Protein AF-A0A956W9Y2-F1 (afdb_monomer)

Solvent-accessible surface area (backbone atoms only — not comparable to full-atom values): 5943 Å² total; per-residue (Å²): 128,87,47,63,57,20,52,31,38,58,68,68,33,40,62,31,91,93,42,56,93,38,28,36,30,41,83,83,70,82,58,82,67,48,76,60,82,87,67,96,64,84,70,89,83,62,42,89,48,76,48,76,45,80,38,62,60,93,49,33,62,62,37,52,54,43,15,40,76,41,62,28,43,81,77,45,55,94,52,57,68,25,28,35,34,32,25,41,79,67,52,32,37,38,29,46,24,29,67,40,87,69,126

Foldseek 3Di:
DQQVQLCCLLAVWAQDPVGRSFKTDRPVNPDDIGGHDDDPDDDPDFAPAEEEDEDELVCLVVSVVSSVVSVKDWPDDPQPPQWTWIATPRGHIYISGYCPPVD

Secondary structure (DSSP, 8-state):
---HHHHHHHHTPEEPTTSTTTEEE-TTS-S--EE----SSPPTTS---EEEEE--HHHHHHHHHHHHHTT-EEEE-TTTTTEEEEE-TT--EEEEE-STT--

pLDDT: mean 92.89, std 8.74, range [58.03, 98.81]

Mean predicted aligned error: 3.71 Å

Sequence (103 aa):
TNVLPFWRAALDYDQRPDSPDEDLVDPRGRSTPFWFERMKEARGGGGAIHLAVWLPPEQARARVDAALAAGGHIVRDDFAPSWWTLADAAGNEVDISSIEGRI

Radius of gyration: 13.81 Å; Cα contacts (8 Å, |Δi|>4): 178; chains: 1; bounding box: 41×28×37 Å

Structure (mmCIF, N/CA/C/O backbone):
data_AF-A0A956W9Y2-F1
#
_entry.id   AF-A0A956W9Y2-F1
#
loop_
_atom_site.group_PDB
_atom_site.id
_atom_site.type_symbol
_atom_site.label_atom_id
_atom_site.label_alt_id
_atom_site.label_comp_id
_atom_site.label_asym_id
_atom_site.label_entity_id
_atom_site.label_seq_id
_atom_site.pdbx_PDB_ins_code
_atom_site.Cartn_x
_atom_site.Cartn_y
_atom_site.Cartn_z
_atom_site.occupancy
_atom_site.B_iso_or_equiv
_atom_site.auth_seq_id
_atom_site.auth_comp_id
_atom_site.auth_asym_id
_atom_site.auth_atom_id
_atom_site.pdbx_PDB_model_num
ATOM 1 N N . THR A 1 1 ? -16.284 3.342 -2.013 1.00 63.41 1 THR A N 1
ATOM 2 C CA . THR A 1 1 ? -15.643 2.009 -2.033 1.00 63.41 1 THR A CA 1
ATOM 3 C C . THR A 1 1 ? -14.679 1.906 -0.865 1.00 63.41 1 THR A C 1
ATOM 5 O O . THR A 1 1 ? -14.222 2.951 -0.424 1.00 63.41 1 THR A O 1
ATOM 8 N N . ASN A 1 2 ? -14.441 0.721 -0.290 1.00 84.38 2 ASN A N 1
ATOM 9 C CA . ASN A 1 2 ? -13.490 0.572 0.823 1.00 84.38 2 ASN A CA 1
ATOM 10 C C . ASN A 1 2 ? -12.051 0.524 0.276 1.00 84.38 2 ASN A C 1
ATOM 12 O O . ASN A 1 2 ? -11.773 -0.328 -0.561 1.00 84.38 2 ASN A O 1
ATOM 16 N N . VAL A 1 3 ? -11.175 1.430 0.722 1.00 93.06 3 VAL A N 1
ATOM 17 C CA . VAL A 1 3 ? -9.765 1.523 0.282 1.00 93.06 3 VAL A CA 1
ATOM 18 C C . VAL A 1 3 ? -8.781 0.940 1.301 1.00 93.06 3 VAL A C 1
ATOM 20 O O . VAL A 1 3 ? -7.627 0.685 0.973 1.00 93.06 3 VAL A O 1
ATOM 23 N N . LEU A 1 4 ? -9.224 0.693 2.536 1.00 95.62 4 LEU A N 1
ATOM 24 C CA . LEU A 1 4 ? -8.348 0.311 3.642 1.00 95.62 4 LEU A CA 1
ATOM 25 C C . LEU A 1 4 ? -7.632 -1.041 3.430 1.00 95.62 4 LEU A C 1
ATOM 27 O O . LEU A 1 4 ? -6.431 -1.104 3.695 1.00 95.62 4 LEU A O 1
ATOM 31 N N . PRO A 1 5 ? -8.272 -2.105 2.890 1.00 97.31 5 PRO A N 1
ATOM 32 C CA . PRO A 1 5 ? -7.581 -3.366 2.609 1.00 97.31 5 PRO A CA 1
ATOM 33 C C . PRO A 1 5 ? -6.408 -3.216 1.635 1.00 97.31 5 PRO A C 1
ATOM 35 O O . PRO A 1 5 ? -5.374 -3.853 1.835 1.00 97.31 5 PRO A O 1
ATOM 38 N N . PHE A 1 6 ? -6.558 -2.360 0.618 1.00 97.75 6 PHE A N 1
ATOM 39 C CA . PHE A 1 6 ? -5.507 -2.065 -0.356 1.00 97.75 6 PHE A CA 1
ATOM 40 C C . PHE A 1 6 ? -4.297 -1.427 0.323 1.00 97.75 6 PHE A C 1
ATOM 42 O O . PHE A 1 6 ? -3.183 -1.931 0.193 1.00 97.75 6 PHE A O 1
ATOM 49 N N . TRP A 1 7 ? -4.517 -0.371 1.110 1.00 97.56 7 TRP A N 1
ATOM 50 C CA . TRP A 1 7 ? -3.436 0.327 1.806 1.00 97.56 7 TRP A CA 1
ATOM 51 C C . TRP A 1 7 ? -2.765 -0.540 2.868 1.00 97.56 7 TRP A C 1
ATOM 53 O O . TRP A 1 7 ? -1.543 -0.506 3.002 1.00 97.56 7 TRP A O 1
ATOM 63 N N . ARG A 1 8 ? -3.534 -1.391 3.555 1.00 98.06 8 ARG A N 1
ATOM 64 C CA . ARG A 1 8 ? -3.000 -2.387 4.489 1.00 98.06 8 ARG A CA 1
ATOM 65 C C . ARG A 1 8 ? -2.026 -3.329 3.785 1.00 98.06 8 ARG A C 1
ATOM 67 O O . ARG A 1 8 ? -0.906 -3.521 4.250 1.00 98.06 8 ARG A O 1
ATOM 74 N N . ALA A 1 9 ? -2.447 -3.876 2.644 1.00 98.44 9 ALA A N 1
ATOM 75 C CA . ALA A 1 9 ? -1.632 -4.782 1.849 1.00 98.44 9 ALA A CA 1
ATOM 76 C C . ALA A 1 9 ? -0.397 -4.082 1.265 1.00 98.44 9 ALA A C 1
ATOM 78 O O . ALA A 1 9 ? 0.695 -4.626 1.372 1.00 98.44 9 ALA A O 1
ATOM 79 N N . ALA A 1 10 ? -0.541 -2.879 0.699 1.00 98.06 10 ALA A N 1
ATOM 80 C CA . ALA A 1 10 ? 0.555 -2.136 0.075 1.00 98.06 10 ALA A CA 1
ATOM 81 C C . ALA A 1 10 ? 1.629 -1.691 1.085 1.00 98.06 10 ALA A C 1
ATOM 83 O O . ALA A 1 10 ? 2.828 -1.793 0.805 1.00 98.06 10 ALA A O 1
ATOM 84 N N . LEU A 1 11 ? 1.217 -1.241 2.274 1.00 97.88 11 LEU A N 1
ATOM 85 C CA . LEU A 1 11 ? 2.126 -0.738 3.306 1.00 97.88 11 LEU A CA 1
ATOM 86 C C . LEU A 1 11 ? 2.688 -1.839 4.222 1.00 97.88 11 LEU A C 1
ATOM 88 O O . LEU A 1 11 ? 3.733 -1.615 4.828 1.00 97.88 11 LEU A O 1
ATOM 92 N N . ASP A 1 12 ? 2.061 -3.023 4.285 1.00 97.62 12 ASP A N 1
ATOM 93 C CA . ASP A 1 12 ? 2.317 -4.049 5.320 1.00 97.62 12 ASP A CA 1
ATOM 94 C C . ASP A 1 12 ? 2.080 -3.495 6.736 1.00 97.62 12 ASP A C 1
ATOM 96 O O . ASP A 1 12 ? 2.911 -3.623 7.638 1.00 97.62 12 ASP A O 1
ATOM 100 N N . TYR A 1 13 ? 0.963 -2.776 6.883 1.00 98.12 13 TYR A N 1
ATOM 101 C CA . TYR A 1 13 ? 0.531 -2.156 8.137 1.00 98.12 13 TYR A CA 1
ATOM 102 C C . TYR A 1 13 ? -0.587 -2.967 8.784 1.00 98.12 13 TYR A C 1
ATOM 104 O O . TYR A 1 13 ? -1.298 -3.707 8.107 1.00 98.12 13 TYR A O 1
ATOM 112 N N . ASP A 1 14 ? -0.782 -2.767 10.083 1.00 97.94 14 ASP A N 1
ATOM 113 C CA . ASP A 1 14 ? -1.889 -3.343 10.837 1.00 97.94 14 ASP A CA 1
ATOM 114 C C . ASP A 1 14 ? -3.008 -2.323 11.032 1.00 97.94 14 ASP A C 1
ATOM 116 O O . ASP A 1 14 ? -2.788 -1.113 11.027 1.00 97.94 14 ASP A O 1
ATOM 120 N N . GLN A 1 15 ? -4.226 -2.820 11.234 1.00 97.44 15 GLN A N 1
ATOM 121 C CA . GLN A 1 15 ? -5.337 -1.982 11.676 1.00 97.44 15 GLN A CA 1
ATOM 122 C C . GLN A 1 15 ? -5.093 -1.525 13.111 1.00 97.44 15 GLN A C 1
ATOM 124 O O . GLN A 1 15 ? -4.715 -2.323 13.974 1.00 97.44 15 GLN A O 1
ATOM 129 N N . ARG A 1 16 ? -5.337 -0.245 13.385 1.00 96.50 16 ARG A N 1
ATOM 130 C CA . ARG A 1 16 ? -5.230 0.275 14.746 1.00 96.50 16 ARG A CA 1
ATOM 131 C C . ARG A 1 16 ? -6.349 -0.317 15.626 1.00 96.50 16 ARG A C 1
ATOM 133 O O . ARG A 1 16 ? -7.506 -0.247 15.223 1.00 96.50 16 ARG A O 1
ATOM 140 N N . PRO A 1 17 ? -6.066 -0.867 16.824 1.00 94.81 17 PRO A N 1
ATOM 141 C CA . PRO A 1 17 ? -7.093 -1.528 17.638 1.00 94.81 17 PRO A CA 1
ATOM 142 C C .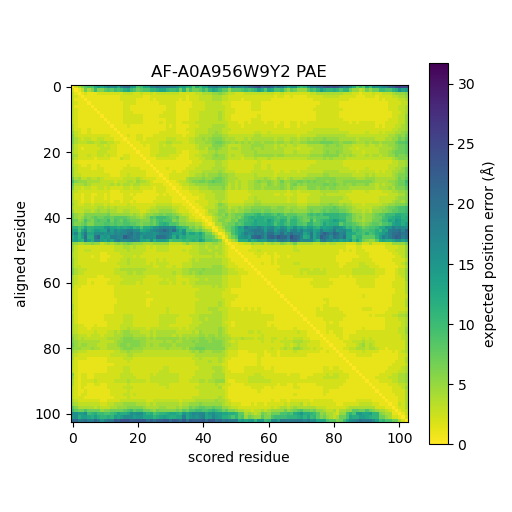 PRO A 1 17 ? -8.282 -0.651 18.063 1.00 94.81 17 PRO A C 1
ATOM 144 O O . PRO A 1 17 ? -9.387 -1.165 18.205 1.00 94.81 17 PRO A O 1
ATOM 147 N N . ASP A 1 18 ? -8.070 0.646 18.286 1.00 95.94 18 ASP A N 1
ATOM 148 C CA . ASP A 1 18 ? -9.095 1.605 18.723 1.00 95.94 18 ASP A CA 1
ATOM 149 C C . ASP A 1 18 ? -9.874 2.260 17.571 1.00 95.94 18 ASP A C 1
ATOM 151 O O . ASP A 1 18 ? -10.927 2.849 17.811 1.00 95.94 18 ASP A O 1
ATOM 155 N N . SER A 1 19 ? -9.419 2.105 16.326 1.00 95.38 19 SER A N 1
ATOM 156 C CA . SER A 1 19 ? -10.108 2.594 15.121 1.00 95.38 19 SER A CA 1
ATOM 157 C C . SER A 1 19 ? -9.827 1.702 13.900 1.00 95.38 19 SER A C 1
ATOM 159 O O . SER A 1 19 ? -9.328 2.155 12.865 1.00 95.38 19 SER A O 1
ATOM 161 N N . PRO A 1 20 ? -10.159 0.400 13.978 1.00 94.69 20 PRO A N 1
ATOM 162 C CA . PRO A 1 20 ? -9.708 -0.585 12.996 1.00 94.69 20 PRO A CA 1
ATOM 163 C C . PRO A 1 20 ? -10.275 -0.350 11.593 1.00 94.69 20 PRO A C 1
ATOM 165 O O . PRO A 1 20 ? -9.676 -0.776 10.608 1.00 94.69 20 PRO A O 1
ATOM 168 N N . ASP A 1 21 ? -11.411 0.335 11.485 1.00 93.69 21 ASP A N 1
ATOM 169 C CA . ASP A 1 21 ? -12.079 0.608 10.212 1.00 93.69 21 ASP A CA 1
ATOM 170 C C . ASP A 1 21 ? -11.557 1.865 9.497 1.00 93.69 21 ASP A C 1
ATOM 172 O O . ASP A 1 21 ? -11.973 2.138 8.369 1.00 93.69 21 ASP A O 1
ATOM 176 N N . GLU A 1 22 ? -10.651 2.622 10.125 1.00 94.62 22 GLU A N 1
ATOM 177 C CA . GLU A 1 22 ? -10.204 3.928 9.623 1.00 94.62 22 GLU A CA 1
ATOM 178 C C . GLU A 1 22 ? -8.690 4.143 9.706 1.00 94.62 22 GLU A C 1
ATOM 180 O O . GLU A 1 22 ? -8.160 4.945 8.941 1.00 94.62 22 GLU A O 1
ATOM 185 N N . ASP A 1 23 ? -7.976 3.432 10.582 1.00 96.44 23 ASP A N 1
ATOM 186 C CA . ASP A 1 23 ? -6.554 3.659 10.837 1.00 96.44 23 ASP A CA 1
ATOM 187 C C . ASP A 1 23 ? -5.675 2.451 10.511 1.00 96.44 23 ASP A C 1
ATOM 189 O O . ASP A 1 23 ? -5.951 1.311 10.898 1.00 96.44 23 ASP A O 1
ATOM 193 N N . LEU A 1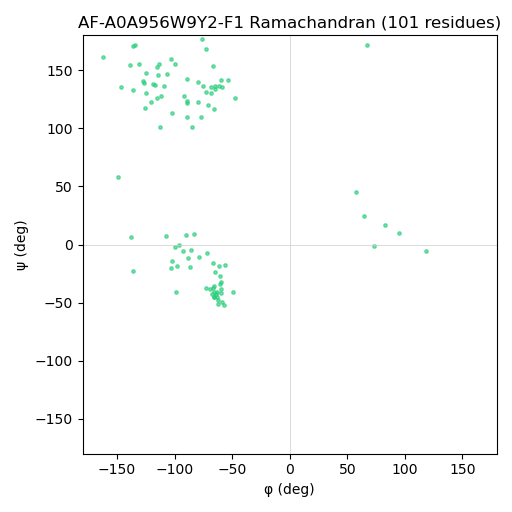 24 ? -4.532 2.748 9.893 1.00 97.88 24 LEU A N 1
ATOM 194 C CA . LEU A 1 24 ? -3.420 1.830 9.691 1.00 97.88 24 LEU A CA 1
ATOM 195 C C . LEU A 1 24 ? -2.173 2.319 10.428 1.00 97.88 24 LEU A C 1
ATOM 197 O O . LEU A 1 24 ? -1.810 3.496 10.370 1.00 97.88 24 LEU A O 1
ATOM 201 N N . VAL A 1 25 ? -1.479 1.395 11.084 1.00 98.25 25 VAL A N 1
ATOM 202 C CA . VAL A 1 25 ? -0.250 1.648 11.841 1.00 98.25 25 VAL A CA 1
ATOM 203 C C . VAL A 1 25 ? 0.858 0.705 11.387 1.00 98.25 25 VAL A C 1
ATOM 205 O O . VAL A 1 25 ? 0.614 -0.476 11.152 1.00 98.25 25 VAL A O 1
ATOM 208 N N . ASP A 1 26 ? 2.092 1.207 11.288 1.00 97.19 26 ASP A N 1
ATOM 209 C CA . ASP A 1 26 ? 3.250 0.332 11.089 1.00 97.19 26 ASP A CA 1
ATOM 210 C C . ASP A 1 26 ? 3.416 -0.544 12.341 1.00 97.19 26 ASP A C 1
ATOM 212 O O . ASP A 1 26 ? 3.718 0.002 13.411 1.00 97.19 26 ASP A O 1
ATOM 216 N N . PRO A 1 27 ? 3.292 -1.881 12.246 1.00 96.62 27 PRO A N 1
ATOM 217 C CA . PRO A 1 27 ? 3.455 -2.767 13.400 1.00 96.62 27 PRO A CA 1
ATOM 218 C C . PRO A 1 27 ? 4.853 -2.691 14.022 1.00 96.62 27 PRO A C 1
ATOM 220 O O . PRO A 1 27 ? 5.060 -3.095 15.164 1.00 96.62 27 PRO A O 1
ATOM 223 N N . ARG A 1 28 ? 5.834 -2.165 13.279 1.00 95.81 28 ARG A N 1
ATOM 224 C CA . ARG A 1 28 ? 7.219 -1.993 13.732 1.00 95.81 28 ARG A CA 1
ATOM 225 C C . ARG A 1 28 ? 7.460 -0.610 14.346 1.00 95.81 28 ARG A C 1
ATOM 227 O O . ARG A 1 28 ? 8.557 -0.366 14.840 1.00 95.81 28 ARG A O 1
ATOM 234 N N . GLY A 1 29 ? 6.475 0.291 14.299 1.00 94.44 29 GLY A N 1
ATOM 235 C CA . GLY A 1 29 ? 6.541 1.635 14.878 1.00 94.44 29 GLY A CA 1
ATOM 236 C C . GLY A 1 29 ? 7.592 2.554 14.247 1.00 94.44 29 GLY A C 1
ATOM 237 O O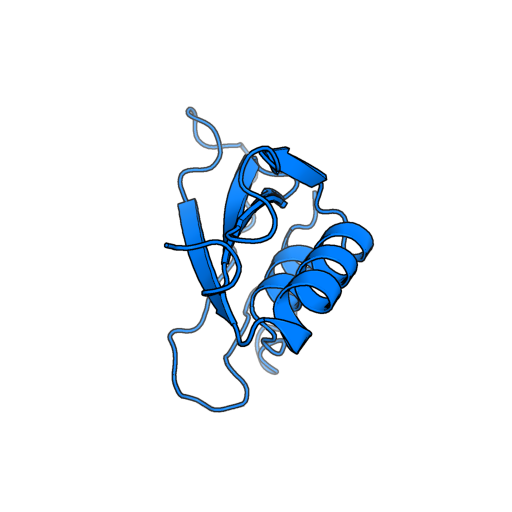 . GLY A 1 29 ? 8.083 3.456 14.921 1.00 94.44 29 GLY A O 1
ATOM 238 N N . ARG A 1 30 ? 7.988 2.319 12.987 1.00 92.94 30 ARG A N 1
ATOM 239 C CA . ARG A 1 30 ? 9.077 3.067 12.329 1.00 92.94 30 ARG A CA 1
ATOM 240 C C . ARG A 1 30 ? 8.582 4.196 11.438 1.00 92.94 30 ARG A C 1
ATOM 242 O O . ARG A 1 30 ? 9.370 5.064 11.073 1.00 92.94 30 ARG A O 1
ATOM 249 N N . SER A 1 31 ? 7.316 4.162 11.045 1.00 92.75 31 SER A N 1
ATOM 250 C CA . SER A 1 31 ? 6.753 5.093 10.074 1.00 92.75 31 SER A CA 1
ATOM 251 C C . SER A 1 31 ? 5.397 5.639 10.526 1.00 92.75 31 SER A C 1
ATOM 253 O O . SER A 1 31 ? 4.863 5.253 11.568 1.00 92.75 31 SER A O 1
ATOM 255 N N . THR A 1 32 ? 4.892 6.620 9.787 1.00 93.62 32 THR A N 1
ATOM 256 C CA . THR A 1 32 ? 3.728 7.423 10.165 1.00 93.62 32 THR A CA 1
ATOM 257 C C . THR A 1 32 ? 2.433 6.629 9.971 1.00 93.62 32 THR A C 1
ATOM 259 O O . THR A 1 32 ? 2.279 5.977 8.940 1.00 93.62 32 THR A O 1
ATOM 262 N N . PRO A 1 33 ? 1.483 6.683 10.922 1.00 95.81 33 PRO A N 1
ATOM 263 C CA . PRO A 1 33 ? 0.170 6.075 10.739 1.00 95.81 33 PRO A CA 1
ATOM 264 C C . PRO A 1 33 ? -0.642 6.782 9.648 1.00 95.81 33 PRO A C 1
ATOM 266 O O . PRO A 1 33 ? -0.472 7.978 9.409 1.00 95.81 33 PRO A O 1
ATOM 269 N N . PHE A 1 34 ? -1.564 6.047 9.033 1.00 95.75 34 PHE A N 1
ATOM 270 C CA . PHE A 1 34 ? -2.490 6.558 8.025 1.00 95.75 34 PHE A CA 1
ATOM 271 C C . PHE A 1 34 ? -3.921 6.471 8.543 1.00 95.75 34 PHE A C 1
ATOM 273 O O . PHE A 1 34 ? -4.363 5.388 8.914 1.00 95.75 34 PHE A O 1
ATOM 280 N N . TRP A 1 35 ? -4.639 7.593 8.525 1.00 94.75 35 TRP A N 1
ATOM 281 C CA . TRP A 1 35 ? -6.074 7.655 8.808 1.00 94.75 35 TRP A CA 1
ATOM 282 C C . TRP A 1 35 ? -6.846 7.952 7.521 1.00 94.75 35 TRP A C 1
ATOM 284 O O . TRP A 1 35 ? -6.448 8.815 6.733 1.00 94.75 35 TRP A O 1
ATOM 294 N N . PHE A 1 36 ? -7.946 7.236 7.310 1.00 92.31 36 PHE A N 1
ATOM 295 C CA . PHE A 1 36 ? -8.754 7.296 6.098 1.00 92.31 36 PHE A CA 1
ATOM 296 C C . PHE A 1 36 ? -10.126 7.895 6.400 1.00 92.31 36 PHE A C 1
ATOM 298 O O . PHE A 1 36 ? -11.039 7.219 6.869 1.00 92.31 36 PHE A O 1
ATOM 305 N N . GLU A 1 37 ? -10.296 9.172 6.062 1.00 89.38 37 GLU A N 1
ATOM 306 C CA . GLU A 1 37 ? -11.572 9.867 6.223 1.00 89.38 37 GLU A CA 1
ATOM 307 C C . GLU A 1 37 ? -12.608 9.368 5.202 1.00 89.38 37 GLU A C 1
ATOM 309 O O . GLU A 1 37 ? -12.447 9.517 3.984 1.00 89.38 37 GLU A O 1
ATOM 314 N N . ARG A 1 38 ? -13.736 8.830 5.684 1.00 87.12 38 ARG A N 1
ATOM 315 C CA . ARG A 1 38 ? -14.867 8.516 4.807 1.00 87.12 38 ARG A CA 1
ATOM 316 C C . ARG A 1 38 ? -15.635 9.781 4.433 1.00 87.12 38 ARG A C 1
ATOM 318 O O . ARG A 1 38 ? -16.403 10.324 5.223 1.00 87.12 38 ARG A O 1
ATOM 325 N N . MET A 1 39 ? -15.521 10.181 3.173 1.00 85.31 39 MET A N 1
ATOM 326 C CA . MET A 1 39 ? -16.248 11.333 2.643 1.00 85.31 39 MET A CA 1
ATOM 327 C C . MET A 1 39 ? -17.623 10.946 2.074 1.00 85.31 39 MET A C 1
ATOM 329 O O . MET A 1 39 ? -17.774 9.902 1.435 1.00 85.31 39 MET A O 1
ATOM 333 N N . LYS A 1 40 ? -18.634 11.804 2.282 1.00 83.69 40 LYS A N 1
ATOM 334 C CA . LYS A 1 40 ? -19.958 11.668 1.637 1.00 83.69 40 LYS A CA 1
ATOM 335 C C . LYS A 1 40 ? -19.913 12.023 0.151 1.00 83.69 40 LYS A C 1
ATOM 337 O O . LYS A 1 40 ? -20.575 11.374 -0.651 1.00 83.69 40 LYS A O 1
ATOM 342 N N . GLU A 1 41 ? -19.120 13.030 -0.194 1.00 82.69 41 GLU A N 1
ATOM 343 C CA . GLU A 1 41 ? -18.895 13.501 -1.558 1.00 82.69 41 GLU A CA 1
ATOM 344 C C . GLU A 1 41 ? -17.391 13.526 -1.819 1.00 82.69 41 GLU A C 1
ATOM 346 O O . GLU A 1 41 ? -16.613 13.914 -0.943 1.00 82.69 41 GLU A O 1
ATOM 351 N N . ALA A 1 42 ? -16.970 13.097 -3.008 1.00 75.62 42 ALA A N 1
ATOM 352 C CA . ALA A 1 42 ? -15.569 13.195 -3.393 1.00 75.62 42 ALA A CA 1
ATOM 353 C C . ALA A 1 42 ? -15.164 14.673 -3.492 1.00 75.62 42 ALA A C 1
ATOM 355 O O . ALA A 1 42 ? -15.888 15.480 -4.081 1.00 75.62 42 ALA A O 1
ATOM 356 N N . ARG A 1 43 ? -13.987 15.034 -2.962 1.00 75.00 43 ARG A N 1
ATOM 357 C CA . ARG A 1 43 ? -13.375 16.327 -3.297 1.00 75.00 43 ARG A CA 1
ATOM 358 C C . ARG A 1 43 ? -13.099 16.345 -4.804 1.00 75.00 43 ARG A C 1
ATOM 360 O O . ARG A 1 43 ? -12.637 15.352 -5.366 1.00 75.00 43 ARG A O 1
ATOM 367 N N . GLY A 1 44 ? -13.403 17.460 -5.465 1.00 73.50 44 GLY A N 1
ATOM 368 C CA . GLY A 1 44 ? -13.066 17.628 -6.878 1.00 73.50 44 GLY A CA 1
ATOM 369 C C . GLY A 1 44 ? -11.553 17.497 -7.086 1.00 73.50 44 GLY A C 1
ATOM 370 O O . GLY A 1 44 ? -10.790 18.067 -6.310 1.00 73.50 44 GLY A O 1
ATOM 371 N N . GLY A 1 45 ? -11.133 16.751 -8.114 1.00 68.81 45 GLY A N 1
ATOM 372 C CA . GLY A 1 45 ? -9.716 16.580 -8.469 1.00 68.81 45 GLY A CA 1
ATOM 373 C C . GLY A 1 45 ? -9.160 15.152 -8.416 1.00 68.81 45 GLY A C 1
ATOM 374 O O . GLY A 1 45 ? -8.035 14.968 -8.859 1.00 68.81 45 GLY A O 1
ATOM 375 N N . GLY A 1 46 ? -9.924 14.148 -7.958 1.00 63.03 46 GLY A N 1
ATOM 376 C CA . GLY A 1 46 ? -9.427 12.762 -7.856 1.00 63.03 46 GLY A CA 1
ATOM 377 C C . GLY A 1 46 ? -8.322 12.592 -6.798 1.00 63.03 46 GLY A C 1
ATOM 378 O O . GLY A 1 46 ? -7.891 13.574 -6.199 1.00 63.03 46 GLY A O 1
ATOM 379 N N . GLY A 1 47 ? -7.920 11.349 -6.505 1.00 62.62 47 GLY A N 1
ATOM 380 C CA . GLY A 1 47 ? -6.953 11.015 -5.449 1.00 62.62 47 GLY A CA 1
ATOM 381 C C . GLY A 1 47 ? -5.685 11.878 -5.480 1.00 62.62 47 GLY A C 1
ATOM 382 O O . GLY A 1 47 ? -5.023 11.996 -6.504 1.00 62.62 47 GLY A O 1
ATOM 383 N N . ALA A 1 48 ? -5.360 12.514 -4.352 1.00 75.19 48 ALA A N 1
ATOM 384 C CA . ALA A 1 48 ? -4.277 13.502 -4.263 1.00 75.19 48 ALA A CA 1
ATOM 385 C C . ALA A 1 48 ? -2.951 12.911 -3.760 1.00 75.19 48 ALA A C 1
ATOM 387 O O . ALA A 1 48 ? -1.976 13.641 -3.577 1.00 75.19 48 ALA A O 1
ATOM 388 N N . ILE A 1 49 ? -2.925 11.610 -3.468 1.00 88.50 49 ILE A N 1
ATOM 389 C CA . ILE A 1 49 ? -1.803 10.961 -2.799 1.00 88.50 49 ILE A CA 1
ATOM 390 C C . ILE A 1 49 ? -1.121 10.006 -3.773 1.00 88.50 49 ILE A C 1
ATOM 392 O O . ILE A 1 49 ? -1.765 9.128 -4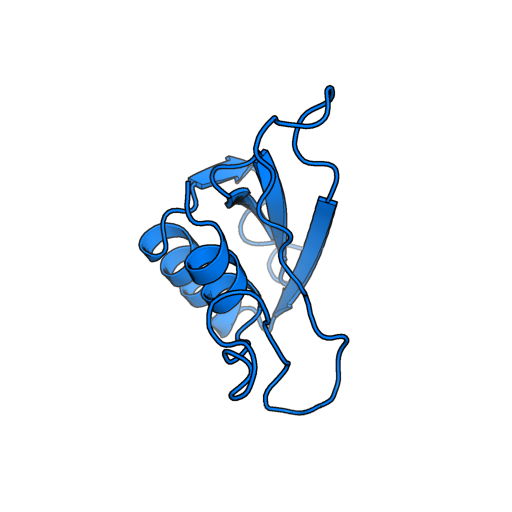.340 1.00 88.50 49 ILE A O 1
ATOM 396 N N . HIS A 1 50 ? 0.195 10.173 -3.901 1.00 94.62 50 HIS A N 1
ATOM 397 C CA . HIS A 1 50 ? 1.109 9.223 -4.527 1.00 94.62 50 HIS A CA 1
ATOM 398 C C . HIS A 1 50 ? 2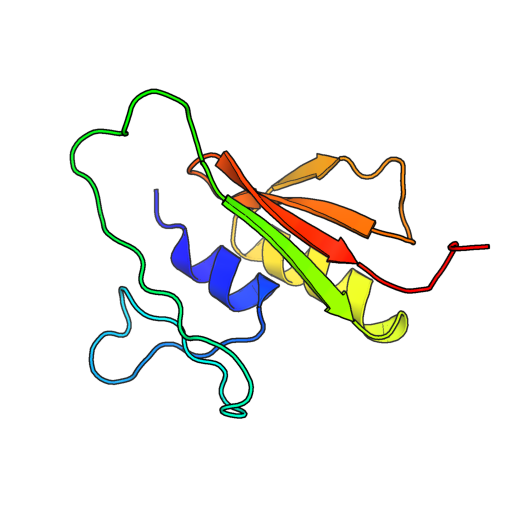.218 8.909 -3.523 1.00 94.62 50 HIS A C 1
ATOM 400 O O . HIS A 1 50 ? 2.967 9.805 -3.128 1.00 94.62 50 HIS A O 1
ATOM 406 N N . LEU A 1 51 ? 2.326 7.650 -3.097 1.00 95.44 51 LEU A N 1
ATOM 407 C CA . LEU A 1 51 ? 3.397 7.178 -2.207 1.00 95.44 51 LEU A CA 1
ATOM 408 C C . LEU A 1 51 ? 4.310 6.186 -2.919 1.00 95.44 51 LEU A C 1
A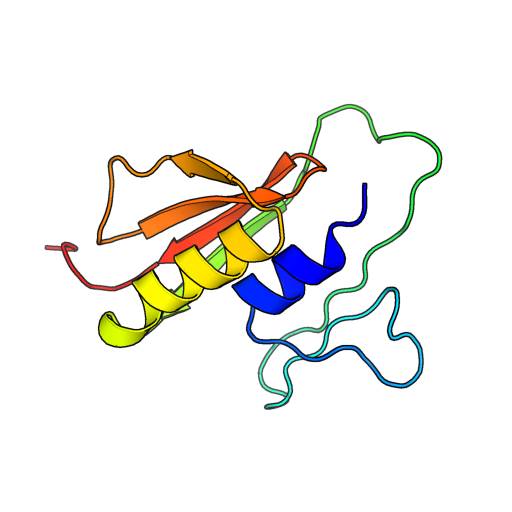TOM 410 O O . LEU A 1 51 ? 3.880 5.507 -3.838 1.00 95.44 51 LEU A O 1
ATOM 414 N N . ALA A 1 52 ? 5.553 6.049 -2.467 1.00 96.75 52 ALA A N 1
ATOM 415 C CA . ALA A 1 52 ? 6.450 4.997 -2.937 1.00 96.75 52 ALA A CA 1
ATOM 416 C C . ALA A 1 52 ? 6.893 4.122 -1.761 1.00 96.75 52 ALA A C 1
ATOM 418 O O . ALA A 1 52 ? 7.478 4.612 -0.794 1.00 96.75 52 ALA A O 1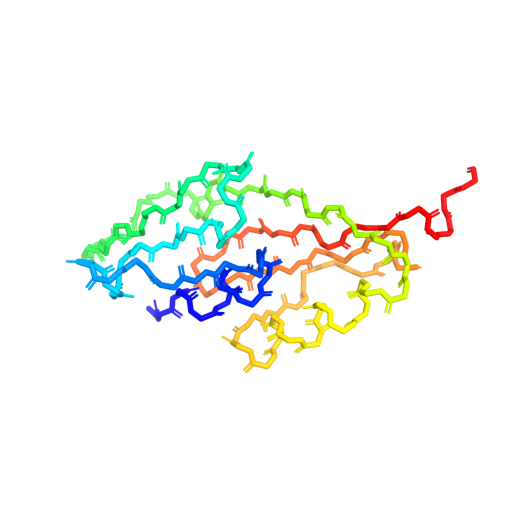
ATOM 419 N N . VAL A 1 53 ? 6.629 2.821 -1.860 1.00 96.94 53 VAL A N 1
ATOM 420 C CA . VAL A 1 53 ? 7.046 1.800 -0.897 1.00 96.94 53 VAL A CA 1
ATOM 421 C C . VAL A 1 53 ? 8.250 1.071 -1.469 1.00 96.94 53 VAL A C 1
ATOM 423 O O . VAL A 1 53 ? 8.150 0.362 -2.469 1.00 96.94 53 VAL A O 1
ATOM 426 N N . TRP A 1 54 ? 9.397 1.246 -0.823 1.00 96.12 54 TRP A N 1
ATOM 427 C CA . TRP A 1 54 ? 10.641 0.602 -1.223 1.00 96.12 54 TRP A CA 1
ATOM 428 C C . TRP A 1 54 ? 10.831 -0.728 -0.511 1.00 96.12 54 TRP A C 1
ATOM 430 O O . TRP A 1 54 ? 10.779 -0.799 0.718 1.00 96.12 54 TRP A O 1
ATOM 440 N N . LEU A 1 55 ? 11.079 -1.772 -1.296 1.00 96.44 55 LEU A N 1
ATOM 441 C CA . LEU A 1 55 ? 11.226 -3.138 -0.818 1.00 96.44 55 LEU A CA 1
ATOM 442 C C . LEU A 1 55 ? 12.492 -3.793 -1.379 1.00 96.44 55 LEU A C 1
ATOM 444 O O . LEU A 1 55 ? 12.955 -3.432 -2.467 1.00 96.44 55 LEU A O 1
ATOM 448 N N . PRO A 1 56 ? 13.030 -4.801 -0.673 1.00 96.56 56 PRO A N 1
ATOM 449 C CA . PRO A 1 56 ? 13.932 -5.767 -1.282 1.00 96.56 56 PRO A CA 1
ATOM 450 C C . PRO A 1 56 ? 13.289 -6.404 -2.533 1.00 96.56 56 PRO A C 1
ATOM 452 O O . PRO A 1 56 ? 12.079 -6.671 -2.505 1.00 96.56 56 PRO A O 1
ATOM 455 N N . PRO A 1 57 ? 14.051 -6.653 -3.619 1.00 95.81 57 PRO A N 1
ATOM 456 C CA . PRO A 1 57 ? 13.520 -7.215 -4.867 1.00 95.81 57 PRO A CA 1
ATOM 457 C C . PRO A 1 57 ? 12.655 -8.465 -4.675 1.00 95.81 57 PRO A C 1
ATOM 459 O O . PRO A 1 57 ? 11.574 -8.574 -5.250 1.00 95.81 57 PRO A O 1
ATOM 462 N N . GLU A 1 58 ? 13.064 -9.3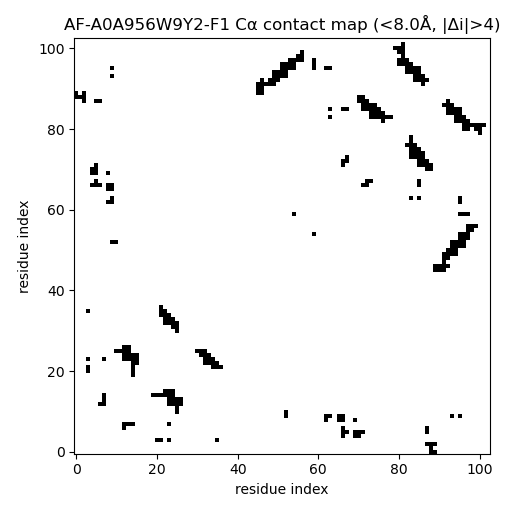66 -3.780 1.00 96.06 58 GLU A N 1
ATOM 463 C CA . GLU A 1 58 ? 12.373 -10.625 -3.503 1.00 96.06 58 GLU A CA 1
ATOM 464 C C . GLU A 1 58 ? 10.986 -10.454 -2.858 1.00 96.06 58 GLU A C 1
ATOM 466 O O . GLU A 1 58 ? 10.186 -11.388 -2.860 1.00 96.06 58 GLU A O 1
ATOM 471 N N . GLN A 1 59 ? 10.672 -9.266 -2.328 1.00 97.50 59 GLN A N 1
ATOM 472 C CA . GLN A 1 59 ? 9.378 -8.961 -1.707 1.00 97.50 59 GLN A CA 1
ATOM 473 C C . GLN A 1 59 ? 8.462 -8.125 -2.605 1.00 97.50 59 GLN A C 1
ATOM 475 O O . GLN A 1 59 ? 7.249 -8.103 -2.385 1.00 97.50 59 GLN A O 1
ATOM 480 N N . ALA A 1 60 ? 9.013 -7.436 -3.608 1.00 97.56 60 ALA A N 1
ATOM 481 C CA . ALA A 1 60 ? 8.271 -6.445 -4.380 1.00 97.56 60 ALA A CA 1
ATOM 482 C C . ALA A 1 60 ? 7.080 -7.063 -5.128 1.00 97.56 60 ALA A C 1
ATOM 484 O O . ALA A 1 60 ? 5.955 -6.583 -4.997 1.00 97.56 60 ALA A O 1
ATOM 485 N N . ARG A 1 61 ? 7.286 -8.184 -5.833 1.00 97.44 61 ARG A N 1
ATOM 486 C CA . ARG A 1 61 ? 6.202 -8.856 -6.570 1.00 97.44 61 ARG A CA 1
ATOM 487 C C . ARG A 1 61 ? 5.092 -9.363 -5.651 1.00 97.44 61 ARG A C 1
ATOM 489 O O . ARG A 1 61 ? 3.926 -9.103 -5.919 1.00 97.44 61 ARG A O 1
ATOM 496 N N . ALA A 1 62 ? 5.452 -10.000 -4.536 1.00 98.31 62 ALA A N 1
ATOM 497 C CA . ALA A 1 62 ? 4.473 -10.467 -3.556 1.00 98.31 62 ALA A CA 1
ATOM 498 C C . ALA A 1 62 ? 3.644 -9.308 -2.976 1.00 98.31 62 ALA A C 1
ATOM 500 O O . ALA A 1 62 ? 2.451 -9.465 -2.715 1.00 98.31 62 ALA A O 1
ATOM 501 N N . ARG A 1 63 ? 4.253 -8.124 -2.814 1.00 98.56 63 ARG A N 1
ATOM 502 C CA . ARG A 1 63 ? 3.535 -6.925 -2.378 1.00 98.56 63 ARG A CA 1
ATOM 503 C C . ARG A 1 63 ? 2.544 -6.422 -3.424 1.00 98.56 63 ARG A C 1
ATOM 505 O O . ARG A 1 63 ? 1.424 -6.071 -3.057 1.00 98.56 63 ARG A O 1
ATOM 512 N N . VAL A 1 64 ? 2.938 -6.405 -4.698 1.00 98.56 64 VAL A N 1
ATOM 513 C CA . VAL A 1 64 ? 2.037 -6.073 -5.814 1.00 98.56 64 VAL A CA 1
ATOM 514 C C . VAL A 1 64 ? 0.840 -7.021 -5.814 1.00 98.56 64 VAL A C 1
ATOM 516 O O . VAL A 1 64 ? -0.298 -6.560 -5.764 1.00 98.56 64 VAL A O 1
ATOM 519 N N . ASP A 1 65 ? 1.083 -8.331 -5.775 1.00 98.69 65 ASP A N 1
ATOM 520 C CA . ASP A 1 65 ? 0.024 -9.343 -5.819 1.00 98.69 65 ASP A CA 1
ATOM 521 C C . ASP A 1 65 ? -0.956 -9.199 -4.641 1.00 98.69 65 ASP A C 1
ATOM 523 O O . ASP A 1 65 ? -2.173 -9.266 -4.827 1.00 98.69 65 ASP A O 1
ATOM 527 N N . ALA A 1 66 ? -0.447 -8.929 -3.433 1.00 98.81 66 ALA A N 1
ATOM 528 C CA . ALA A 1 66 ? -1.276 -8.698 -2.251 1.00 98.81 66 ALA A CA 1
ATOM 529 C C . ALA A 1 66 ? -2.159 -7.444 -2.383 1.00 98.81 66 ALA A C 1
ATOM 531 O O . ALA A 1 66 ? -3.339 -7.479 -2.027 1.00 98.81 66 ALA A O 1
ATOM 532 N N . ALA A 1 67 ? -1.613 -6.345 -2.910 1.00 98.56 67 ALA A N 1
ATOM 533 C CA . ALA A 1 67 ? -2.368 -5.115 -3.132 1.00 98.56 67 ALA A CA 1
ATOM 534 C C . ALA A 1 67 ? -3.452 -5.286 -4.214 1.00 98.56 67 ALA A C 1
ATOM 536 O O . ALA A 1 67 ? -4.568 -4.788 -4.050 1.00 98.56 67 ALA A O 1
ATOM 537 N N . LEU A 1 68 ? -3.171 -6.048 -5.278 1.00 98.50 68 LEU A N 1
ATOM 538 C CA . LEU A 1 68 ? -4.164 -6.391 -6.304 1.00 98.50 68 LEU A CA 1
ATOM 539 C C . LEU A 1 68 ? -5.277 -7.284 -5.743 1.00 98.50 68 LEU A C 1
ATOM 541 O O . LEU A 1 68 ? -6.458 -7.003 -5.944 1.00 98.50 68 LEU A O 1
ATOM 545 N N . ALA A 1 69 ? -4.925 -8.314 -4.968 1.00 98.44 69 ALA A N 1
ATOM 546 C CA . ALA A 1 69 ? -5.901 -9.178 -4.302 1.00 98.44 69 ALA A CA 1
ATOM 547 C C . ALA A 1 69 ? -6.802 -8.407 -3.317 1.00 98.44 69 ALA A C 1
ATOM 549 O O . ALA A 1 69 ? -7.949 -8.789 -3.090 1.00 98.44 69 ALA A O 1
ATOM 550 N N . ALA A 1 70 ? -6.304 -7.300 -2.762 1.00 98.19 70 ALA A N 1
ATOM 551 C CA . ALA A 1 70 ? -7.045 -6.407 -1.878 1.00 98.19 70 ALA A CA 1
ATOM 552 C C . ALA A 1 70 ? -7.925 -5.371 -2.613 1.00 98.19 70 ALA A C 1
ATOM 554 O O . ALA A 1 70 ? -8.480 -4.475 -1.972 1.00 98.19 70 ALA A O 1
ATOM 555 N N . GLY A 1 71 ? -8.082 -5.496 -3.935 1.00 97.31 71 GLY A N 1
ATOM 556 C CA . GLY A 1 71 ? -8.959 -4.652 -4.751 1.00 97.31 71 GLY A CA 1
ATOM 557 C C . GLY A 1 71 ? -8.270 -3.456 -5.410 1.00 97.31 71 GLY A C 1
ATOM 558 O O . GLY A 1 71 ? -8.960 -2.592 -5.951 1.00 97.31 71 GLY A O 1
ATOM 559 N N . GLY A 1 72 ? -6.936 -3.391 -5.364 1.00 97.50 72 GLY A N 1
ATOM 560 C CA . GLY A 1 72 ? -6.163 -2.460 -6.181 1.00 97.50 72 GLY A CA 1
ATOM 561 C C . GLY A 1 72 ? -6.130 -2.865 -7.654 1.00 97.50 72 GLY A C 1
ATOM 562 O O . GLY A 1 72 ? -6.478 -3.986 -8.024 1.00 97.50 72 GLY A O 1
ATOM 563 N N . HIS A 1 73 ? -5.660 -1.957 -8.502 1.00 98.00 73 HIS A N 1
ATOM 564 C CA . HIS A 1 73 ? -5.405 -2.224 -9.918 1.00 98.00 73 HIS A CA 1
ATOM 565 C C . HIS A 1 73 ? -4.101 -1.564 -10.365 1.00 98.00 73 HIS A C 1
ATOM 567 O O . HIS A 1 73 ? -3.669 -0.581 -9.768 1.00 98.00 73 HIS A O 1
ATOM 573 N N . ILE A 1 74 ? -3.471 -2.108 -11.408 1.00 98.19 74 ILE A N 1
ATOM 574 C CA . ILE A 1 74 ? -2.276 -1.511 -12.016 1.00 98.19 74 ILE A CA 1
ATOM 575 C C . ILE A 1 74 ? -2.690 -0.267 -12.808 1.00 98.19 74 ILE A C 1
ATOM 577 O O . ILE A 1 74 ? -3.609 -0.326 -13.623 1.00 98.19 74 ILE A O 1
ATOM 581 N N . VAL A 1 75 ? -1.975 0.835 -12.579 1.00 97.75 75 VAL A N 1
ATOM 582 C CA . VAL A 1 75 ? -2.047 2.065 -13.384 1.00 97.75 75 VAL A CA 1
ATOM 583 C C . VAL A 1 75 ? -0.896 2.112 -14.388 1.00 97.75 75 VAL A C 1
ATOM 585 O O . VAL A 1 75 ? -1.101 2.506 -15.534 1.00 97.75 75 VAL A O 1
ATOM 588 N N . ARG A 1 76 ? 0.314 1.709 -13.971 1.00 97.25 76 ARG A N 1
ATOM 589 C CA . ARG A 1 76 ? 1.523 1.644 -14.812 1.00 97.25 76 ARG A CA 1
ATOM 590 C C . ARG A 1 76 ? 2.420 0.484 -14.385 1.00 97.25 76 ARG A C 1
ATOM 592 O O . ARG A 1 76 ? 2.699 0.339 -13.195 1.00 97.25 76 ARG A O 1
ATOM 599 N N . ASP A 1 77 ? 2.933 -0.279 -15.343 1.00 97.19 77 ASP A N 1
ATOM 600 C CA . ASP A 1 77 ? 3.906 -1.357 -15.116 1.00 97.19 77 ASP A CA 1
ATOM 601 C C . ASP A 1 77 ? 5.045 -1.408 -16.150 1.00 97.19 77 ASP A C 1
ATOM 603 O O . ASP A 1 77 ? 5.904 -2.283 -16.056 1.00 97.19 77 ASP A O 1
ATOM 607 N N . ASP A 1 78 ? 5.131 -0.424 -17.055 1.00 96.69 78 ASP A N 1
ATOM 608 C CA . ASP A 1 78 ? 6.188 -0.303 -18.078 1.00 96.69 78 ASP A CA 1
ATOM 609 C C . ASP A 1 78 ? 7.617 -0.290 -17.500 1.00 96.69 78 ASP A C 1
ATOM 611 O O . ASP A 1 78 ? 8.597 -0.510 -18.210 1.00 96.69 78 ASP A O 1
ATOM 615 N N . PHE A 1 79 ? 7.736 -0.019 -16.201 1.00 94.25 79 PHE A N 1
ATOM 616 C CA . PHE A 1 79 ? 8.993 0.101 -15.473 1.00 94.25 79 PHE A CA 1
ATOM 617 C C . PHE A 1 79 ? 9.283 -1.078 -14.541 1.00 94.25 79 PHE A C 1
ATOM 619 O O . PHE A 1 79 ? 10.233 -1.042 -13.754 1.00 94.25 79 PHE A O 1
ATOM 626 N N . ALA A 1 80 ? 8.476 -2.132 -14.603 1.00 93.88 80 ALA A N 1
ATOM 627 C CA . ALA A 1 80 ? 8.763 -3.370 -13.902 1.00 93.88 80 ALA A CA 1
ATOM 628 C C . ALA A 1 80 ? 10.115 -3.960 -14.370 1.00 93.88 80 ALA A C 1
ATOM 630 O O . ALA A 1 80 ? 10.407 -3.932 -15.567 1.00 93.88 80 ALA A O 1
ATOM 631 N N . PRO A 1 81 ? 10.940 -4.540 -13.474 1.00 94.44 81 PRO A N 1
ATOM 632 C CA . PRO A 1 81 ? 10.693 -4.781 -12.048 1.00 94.44 81 PRO A CA 1
ATOM 633 C C . PRO A 1 81 ? 11.142 -3.643 -11.110 1.00 94.44 81 PRO A C 1
ATOM 635 O O . PRO A 1 81 ? 11.122 -3.797 -9.885 1.00 94.44 81 PRO A O 1
ATOM 638 N N . SER A 1 82 ? 11.549 -2.496 -11.655 1.00 96.12 82 SER A N 1
ATOM 639 C CA . SER A 1 82 ? 12.012 -1.368 -10.846 1.00 96.12 82 SER A CA 1
ATOM 640 C C . SER A 1 82 ? 10.880 -0.725 -10.047 1.00 96.12 82 SER A C 1
ATOM 642 O O . SER A 1 82 ? 11.110 -0.328 -8.901 1.00 96.12 82 SER A O 1
ATOM 644 N N . TRP A 1 83 ? 9.674 -0.607 -10.614 1.00 97.62 83 TRP A N 1
ATOM 645 C CA . TRP A 1 83 ? 8.454 -0.303 -9.859 1.00 97.62 83 TRP A CA 1
ATOM 646 C C . TRP A 1 83 ? 7.172 -0.638 -10.631 1.00 97.62 83 TRP A C 1
ATOM 648 O O . TRP A 1 83 ? 7.172 -0.735 -11.858 1.00 97.62 83 TRP A O 1
ATOM 658 N N . TRP A 1 84 ? 6.073 -0.759 -9.884 1.00 98.44 84 TRP A N 1
ATOM 659 C CA . TRP A 1 84 ? 4.697 -0.821 -10.382 1.00 98.44 84 TRP A CA 1
ATOM 660 C C . TRP A 1 84 ? 3.884 0.275 -9.705 1.00 98.44 84 TRP A C 1
ATOM 662 O O . TRP A 1 84 ? 3.902 0.343 -8.476 1.00 98.44 84 TRP A O 1
ATOM 672 N N . THR A 1 85 ? 3.140 1.074 -10.469 1.00 98.38 85 THR A N 1
ATOM 673 C CA . THR A 1 85 ? 2.137 1.992 -9.914 1.00 98.38 85 THR A CA 1
ATOM 674 C C . THR A 1 85 ? 0.799 1.266 -9.819 1.00 98.38 85 THR A C 1
ATOM 676 O O . THR A 1 85 ? 0.259 0.818 -10.834 1.00 98.38 85 THR A O 1
ATOM 679 N N . LEU A 1 86 ? 0.240 1.183 -8.614 1.00 98.38 86 LEU A N 1
ATOM 680 C CA . LEU A 1 86 ? -1.103 0.672 -8.354 1.00 98.38 86 LEU A CA 1
ATOM 681 C C . LEU A 1 86 ? -1.993 1.787 -7.807 1.00 98.38 86 LEU A C 1
ATOM 683 O O . LEU A 1 86 ? -1.496 2.687 -7.136 1.00 98.38 86 LEU A O 1
ATOM 687 N N . ALA A 1 87 ? -3.302 1.689 -8.025 1.00 97.06 87 ALA A N 1
ATOM 688 C CA . ALA A 1 87 ? -4.272 2.606 -7.440 1.00 97.06 87 ALA A CA 1
ATOM 689 C C . ALA A 1 87 ? -5.373 1.900 -6.646 1.00 97.06 87 ALA A C 1
ATOM 691 O O . ALA A 1 87 ? -5.817 0.794 -6.984 1.00 97.06 87 ALA A O 1
ATOM 692 N N . ASP A 1 88 ? -5.837 2.589 -5.602 1.00 95.50 88 ASP A N 1
ATOM 693 C CA . ASP A 1 88 ? -7.052 2.238 -4.875 1.00 95.50 88 ASP A CA 1
ATOM 694 C C . ASP A 1 88 ? -8.320 2.635 -5.657 1.00 95.50 88 ASP A C 1
ATOM 696 O O . ASP A 1 88 ? -8.284 3.254 -6.722 1.00 95.50 88 ASP A O 1
ATOM 700 N N . ALA A 1 89 ? -9.488 2.293 -5.112 1.00 91.94 89 ALA A N 1
ATOM 701 C CA . ALA A 1 89 ? -10.773 2.609 -5.734 1.00 91.94 89 ALA A CA 1
ATOM 702 C C . ALA A 1 89 ? -11.169 4.102 -5.685 1.00 91.94 89 ALA A C 1
ATOM 704 O O . ALA A 1 89 ? -12.203 4.469 -6.243 1.00 91.94 89 ALA A O 1
ATOM 705 N N . ALA A 1 90 ? -10.410 4.943 -4.980 1.00 90.31 90 ALA A N 1
ATOM 706 C CA . ALA A 1 90 ? -10.576 6.395 -4.945 1.00 90.31 90 ALA A CA 1
ATOM 707 C C . ALA A 1 90 ? -9.586 7.121 -5.881 1.00 90.31 90 ALA A C 1
ATOM 709 O O . ALA A 1 90 ? -9.661 8.344 -6.015 1.00 90.31 90 ALA A O 1
ATOM 710 N N . GLY A 1 91 ? -8.699 6.378 -6.553 1.00 91.56 91 GLY A N 1
ATOM 711 C CA . GLY A 1 91 ? -7.695 6.910 -7.469 1.00 91.56 91 GLY A CA 1
ATOM 712 C C . GLY A 1 91 ? -6.431 7.424 -6.781 1.00 91.56 91 GLY A C 1
ATOM 713 O O . GLY A 1 91 ? -5.697 8.184 -7.398 1.00 91.56 91 GLY A O 1
ATOM 714 N N . ASN A 1 92 ? -6.178 7.065 -5.518 1.00 93.75 92 ASN A N 1
ATOM 715 C CA . ASN A 1 92 ? -4.883 7.333 -4.890 1.00 93.75 92 ASN A CA 1
ATOM 716 C C . ASN A 1 92 ? -3.866 6.282 -5.347 1.00 93.75 92 ASN A C 1
ATOM 718 O O . ASN A 1 92 ? -4.201 5.097 -5.412 1.00 93.75 92 ASN A O 1
ATOM 722 N N . GLU A 1 93 ? -2.632 6.703 -5.611 1.00 96.56 93 GLU A N 1
ATOM 723 C CA . GLU A 1 93 ? -1.587 5.866 -6.203 1.00 96.56 93 GLU A CA 1
ATOM 724 C C . GLU A 1 93 ? -0.512 5.452 -5.181 1.00 96.56 93 GLU A C 1
ATOM 726 O O . GLU A 1 93 ? -0.148 6.194 -4.262 1.00 96.56 93 GLU A O 1
ATOM 731 N N . VAL A 1 94 ? 0.040 4.253 -5.362 1.00 98.00 94 VAL A N 1
ATOM 732 C CA . VAL A 1 94 ? 1.248 3.786 -4.679 1.00 98.00 94 VAL A CA 1
ATOM 733 C C . VAL A 1 94 ? 2.175 3.090 -5.666 1.00 98.00 94 VAL A C 1
ATOM 735 O O . VAL A 1 94 ? 1.755 2.212 -6.420 1.00 98.00 94 VAL A O 1
ATOM 738 N N . ASP A 1 95 ? 3.452 3.444 -5.626 1.00 98.31 95 ASP A N 1
ATOM 739 C CA . ASP A 1 95 ? 4.503 2.689 -6.287 1.00 98.31 95 ASP A CA 1
ATOM 740 C C . ASP A 1 95 ? 5.036 1.617 -5.345 1.00 98.31 95 ASP A C 1
ATOM 742 O O . ASP A 1 95 ? 5.559 1.922 -4.271 1.00 98.31 95 ASP A O 1
ATOM 746 N N . ILE A 1 96 ? 4.988 0.359 -5.771 1.00 98.38 96 ILE A N 1
ATOM 747 C CA . ILE A 1 96 ? 5.794 -0.694 -5.156 1.00 98.38 96 ILE A CA 1
ATOM 748 C C . ILE A 1 96 ? 7.124 -0.725 -5.899 1.00 98.38 96 ILE A C 1
ATOM 750 O O . ILE A 1 96 ? 7.165 -1.089 -7.070 1.00 98.38 96 ILE A O 1
ATOM 754 N N . SER A 1 97 ? 8.195 -0.294 -5.235 1.00 98.00 97 SER A N 1
ATOM 755 C CA . SER A 1 97 ? 9.504 -0.046 -5.844 1.00 98.00 97 SER A CA 1
ATOM 756 C C . SER A 1 97 ? 10.576 -0.995 -5.324 1.00 98.00 97 SER A C 1
ATOM 758 O O . SER A 1 97 ? 10.610 -1.334 -4.139 1.00 98.00 97 SER A O 1
ATOM 760 N N . SER A 1 98 ? 11.506 -1.358 -6.201 1.00 96.06 98 SER A N 1
ATOM 761 C CA . SER A 1 98 ? 12.718 -2.090 -5.848 1.00 96.06 98 SER A CA 1
ATOM 762 C C . SER A 1 98 ? 13.945 -1.505 -6.559 1.00 96.06 98 SER A C 1
ATOM 764 O O . SER A 1 98 ? 13.842 -0.633 -7.429 1.00 96.06 98 SER A O 1
ATOM 766 N N . ILE A 1 99 ? 15.129 -1.976 -6.166 1.00 93.88 99 ILE A N 1
ATOM 767 C CA . ILE A 1 99 ? 16.384 -1.665 -6.866 1.00 93.88 99 ILE A CA 1
ATOM 768 C C . ILE A 1 99 ? 16.581 -2.509 -8.133 1.00 93.88 99 ILE A C 1
ATOM 770 O O . ILE A 1 99 ? 17.489 -2.232 -8.911 1.00 93.88 99 ILE A O 1
ATOM 774 N N . GLU A 1 100 ? 15.767 -3.543 -8.350 1.00 91.69 100 GLU A N 1
ATOM 775 C CA . GLU A 1 100 ? 15.917 -4.430 -9.500 1.00 91.69 100 GLU A CA 1
ATOM 776 C C . GLU A 1 100 ? 15.665 -3.664 -10.801 1.00 91.69 100 GLU A C 1
ATOM 778 O O . GLU A 1 100 ? 14.722 -2.883 -10.901 1.00 91.69 100 GLU A O 1
ATOM 783 N N . GLY A 1 101 ? 16.527 -3.843 -11.801 1.00 80.44 101 GLY A N 1
ATOM 784 C CA . GLY A 1 101 ? 16.413 -3.150 -13.089 1.00 80.44 101 GLY A CA 1
ATOM 785 C C . GLY A 1 101 ? 16.787 -1.662 -13.072 1.00 80.44 101 GLY A C 1
ATOM 786 O O . GLY A 1 101 ? 16.798 -1.044 -14.133 1.00 80.44 101 GLY A O 1
ATOM 787 N N . ARG A 1 102 ? 17.154 -1.089 -11.914 1.00 79.31 102 ARG A N 1
ATOM 788 C CA . ARG A 1 102 ? 17.729 0.261 -11.836 1.00 79.31 102 ARG A CA 1
ATOM 789 C C . ARG A 1 102 ? 19.239 0.169 -12.077 1.00 79.31 102 ARG A C 1
ATOM 791 O O . ARG A 1 102 ? 19.977 -0.225 -11.175 1.00 79.31 102 ARG A O 1
ATOM 798 N N . ILE A 1 103 ? 19.677 0.494 -13.294 1.00 58.03 103 ILE A N 1
ATOM 799 C CA . ILE A 1 103 ? 21.092 0.635 -13.691 1.00 58.03 103 ILE A CA 1
ATOM 800 C C . ILE A 1 103 ? 21.342 2.089 -14.079 1.00 58.03 103 ILE A C 1
ATOM 802 O O . ILE A 1 103 ? 20.492 2.640 -14.814 1.00 58.03 103 ILE A O 1
#

Nearest PDB structures (foldseek):
  1lqp-assembly1_B  TM=6.755E-01  e=5.750E-03  Pseudomonas aeruginosa
  3kol-assembly1_A-2  TM=6.781E-01  e=5.052E-03  Nostoc punctiforme PCC 73102
  5uhj-assembly2_B-3  TM=5.774E-01  e=4.735E-03  Streptomyces sp. CB03234
  2c21-assembly3_F  TM=5.559E-01  e=3.655E-03  Leishmania major
  1xqa-assembly1_A  TM=5.500E-01  e=5.913E-02  Bacillus cereus ATCC 14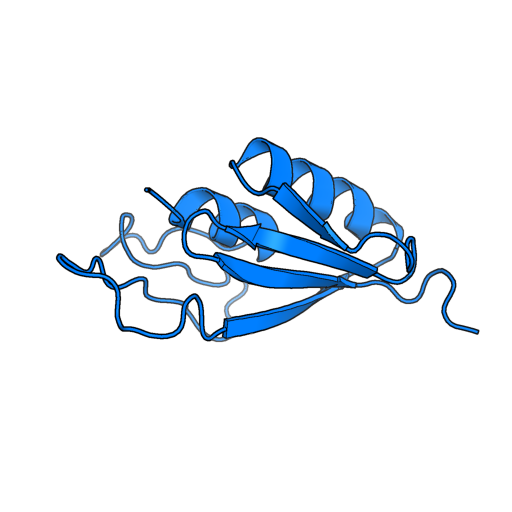579